Protein AF-A0A382AWW9-F1 (afdb_monomer)

Secondary structure (DSSP, 8-state):
---EEE-SSPSS-------EE-THHHHH-GGGHHHHGGG--EE--EEEEE-TTSS-EEEEEPPTT-SEE--HHHHHHHHHHHHHHTT-EEE-S--------SS----

Radius of gyration: 18.91 Å; Cα contacts (8 Å, |Δi|>4): 140; chains: 1; bounding box: 47×34×49 Å

Sequence (107 aa):
MKVLVIDKSKFPRDKACGGLLTARLFDELPELEPYIKPIIECASNDVNLYSPSMKYRIDFEFPE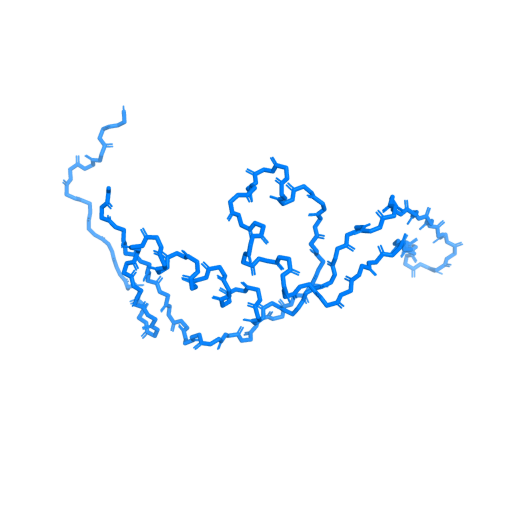GTPWNITREVFDNAVLEAAGDVGAEIMTETRVSDFEFNGGVTV

Foldseek 3Di:
DAAAAEEQADALDDDDDPQWAFPCCCVPPVVCCVLPVVQFPAADFWDWDADPVSPDIDIGGDDPPDTTGGRSSSVVRSVVVSCVVVPYHYHYSDDDDDDDDDPDDDD

Mean predicted aligned error: 5.14 Å

InterPro domains:
  IPR036188 FAD/NAD(P)-binding domain superfamily [G3DSA:3.50.50.60] (1-107)
  IPR036188 FAD/NAD(P)-binding domain superfamily [SSF51905] (2-103)

Structure (mmCIF, N/CA/C/O backbone):
data_AF-A0A382AWW9-F1
#
_entry.id   AF-A0A382AWW9-F1
#
loop_
_atom_site.group_PDB
_atom_site.id
_atom_site.type_symbol
_atom_site.label_atom_id
_atom_site.label_alt_id
_atom_site.label_comp_id
_atom_site.label_asym_id
_atom_site.label_entity_id
_atom_site.label_seq_id
_atom_site.pdbx_PDB_ins_code
_atom_site.Cartn_x
_atom_site.Cartn_y
_atom_site.Cartn_z
_atom_site.occupancy
_atom_site.B_iso_or_equiv
_atom_site.auth_seq_id
_atom_site.auth_comp_id
_atom_site.auth_asym_id
_atom_site.auth_atom_id
_atom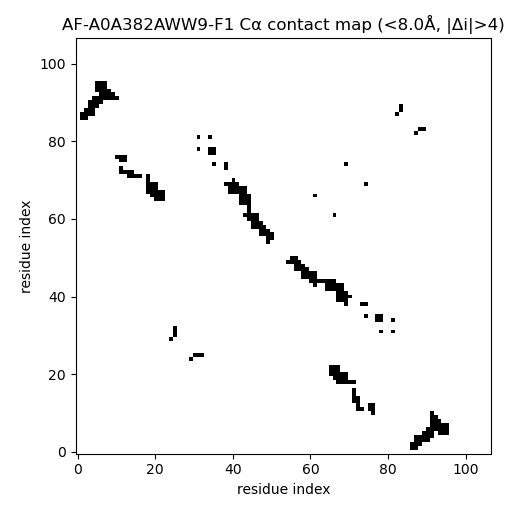_site.pdbx_PDB_model_num
ATOM 1 N N . MET A 1 1 ? -19.145 -10.548 10.253 1.00 81.56 1 MET A N 1
ATOM 2 C CA . MET A 1 1 ? -17.983 -10.587 11.172 1.00 81.56 1 MET A CA 1
ATOM 3 C C . MET A 1 1 ? -17.783 -9.182 11.716 1.00 81.56 1 MET A C 1
ATOM 5 O O . MET A 1 1 ? -18.038 -8.254 10.964 1.00 81.56 1 MET A O 1
ATOM 9 N N . LYS A 1 2 ? -17.409 -9.004 12.988 1.00 94.62 2 LYS A N 1
ATOM 10 C CA . LYS A 1 2 ? -17.006 -7.685 13.507 1.00 94.62 2 LYS A CA 1
ATOM 11 C C . LYS A 1 2 ? -15.490 -7.578 13.376 1.00 94.62 2 LYS A C 1
ATOM 13 O O . LYS A 1 2 ? -14.802 -8.493 13.821 1.00 94.62 2 LYS A O 1
ATOM 18 N N . VAL A 1 3 ? -15.004 -6.521 12.735 1.00 97.75 3 VAL A N 1
ATOM 19 C CA . VAL A 1 3 ? -13.582 -6.324 12.424 1.00 97.75 3 VAL A CA 1
ATOM 20 C C . VAL A 1 3 ? -13.136 -4.994 13.012 1.00 97.75 3 VAL A C 1
ATOM 22 O O . VAL A 1 3 ? -13.844 -4.001 12.875 1.00 97.75 3 VAL A O 1
ATOM 25 N N . LEU A 1 4 ? -11.969 -4.996 13.653 1.00 97.69 4 LEU A N 1
ATOM 26 C CA . LEU A 1 4 ? -11.302 -3.812 14.182 1.00 97.69 4 LEU A CA 1
ATOM 27 C C . LEU A 1 4 ? -9.890 -3.743 13.590 1.00 97.69 4 LEU A C 1
ATOM 29 O O . LEU A 1 4 ? -9.122 -4.699 13.713 1.00 97.69 4 LEU A O 1
ATOM 33 N N . VAL A 1 5 ? -9.555 -2.618 12.965 1.00 97.75 5 VAL A N 1
ATOM 34 C CA . VAL A 1 5 ? -8.213 -2.291 12.475 1.00 97.75 5 VAL A CA 1
ATOM 35 C C . VAL A 1 5 ? -7.530 -1.401 13.508 1.00 97.75 5 VAL A C 1
ATOM 37 O O . VAL A 1 5 ? -8.058 -0.351 13.865 1.00 97.75 5 VAL A O 1
ATOM 40 N N . ILE A 1 6 ? -6.349 -1.809 13.977 1.00 97.75 6 ILE A N 1
ATOM 41 C CA . ILE A 1 6 ? -5.540 -1.041 14.931 1.00 97.75 6 ILE A CA 1
ATOM 42 C C . ILE A 1 6 ? -4.192 -0.718 14.285 1.00 97.75 6 ILE A C 1
ATOM 44 O O . ILE A 1 6 ? -3.459 -1.633 13.904 1.00 97.75 6 ILE A O 1
ATOM 48 N N . ASP A 1 7 ? -3.838 0.564 14.201 1.00 97.00 7 ASP A N 1
ATOM 49 C CA . ASP A 1 7 ? -2.517 1.007 13.741 1.00 97.00 7 ASP A CA 1
ATOM 50 C C . ASP A 1 7 ? -1.952 2.088 14.676 1.00 97.00 7 ASP A C 1
ATOM 52 O O . ASP A 1 7 ? -2.653 2.983 15.149 1.00 97.00 7 ASP A O 1
ATOM 56 N N . LYS A 1 8 ? -0.644 2.014 14.937 1.00 97.31 8 LYS A N 1
ATOM 57 C CA . LYS A 1 8 ? 0.086 2.969 15.784 1.00 97.31 8 LYS A CA 1
ATOM 58 C C . LYS A 1 8 ? 0.258 4.339 15.128 1.00 97.31 8 LYS A C 1
ATOM 60 O O . LYS A 1 8 ? 0.570 5.303 15.821 1.00 97.31 8 LYS A O 1
ATOM 65 N N . SER A 1 9 ? 0.184 4.403 13.805 1.00 97.06 9 SER A N 1
ATOM 66 C CA . SER A 1 9 ? 0.380 5.622 13.032 1.00 97.06 9 SER A CA 1
ATOM 67 C C . SER A 1 9 ? -0.947 6.347 12.831 1.00 97.06 9 SER A C 1
ATOM 69 O O . SER A 1 9 ? -2.011 5.731 12.797 1.00 97.06 9 SER A O 1
ATOM 71 N N . LYS A 1 10 ? -0.874 7.668 12.674 1.00 95.69 10 LYS A N 1
ATOM 72 C CA . LYS A 1 10 ? -1.980 8.490 12.180 1.00 95.69 10 LYS A CA 1
ATOM 73 C C . LYS A 1 10 ? -2.061 8.377 10.661 1.00 95.69 10 LYS A C 1
ATOM 75 O O . LYS A 1 10 ? -1.009 8.382 10.033 1.00 95.69 10 LYS A O 1
ATOM 80 N N . PHE A 1 11 ? -3.263 8.304 10.093 1.00 96.81 11 PHE A N 1
ATOM 81 C CA . PHE A 1 11 ? -3.475 8.332 8.643 1.00 96.81 11 PHE A CA 1
ATOM 82 C C . PHE A 1 11 ? -3.961 9.719 8.174 1.00 96.81 11 PHE A C 1
ATOM 84 O O . PHE A 1 11 ? -4.637 10.406 8.949 1.00 96.81 11 PHE A O 1
ATOM 91 N N . PRO A 1 12 ? -3.614 10.147 6.946 1.00 96.69 12 PRO A N 1
ATOM 92 C CA . PRO A 1 12 ? -2.680 9.489 6.026 1.00 96.69 12 PRO A CA 1
ATOM 93 C C . PRO A 1 12 ? -1.244 9.476 6.591 1.00 96.69 12 PRO A C 1
ATOM 95 O O . PRO A 1 12 ? -0.894 10.310 7.429 1.00 96.69 12 PRO A O 1
ATOM 98 N N . ARG A 1 13 ? -0.435 8.474 6.213 1.00 93.44 13 ARG A N 1
ATOM 99 C CA . ARG A 1 13 ? 0.939 8.314 6.727 1.00 93.44 13 ARG A CA 1
ATOM 100 C C . ARG A 1 13 ? 1.973 8.223 5.623 1.00 93.44 13 ARG A C 1
ATOM 102 O O . ARG A 1 13 ? 1.843 7.411 4.709 1.00 93.44 13 ARG A O 1
ATOM 109 N N . ASP A 1 14 ? 3.066 8.949 5.808 1.00 91.62 14 ASP A N 1
ATOM 110 C CA . ASP A 1 14 ? 4.240 8.820 4.958 1.00 91.62 14 ASP A CA 1
ATOM 111 C C . ASP A 1 14 ? 5.091 7.602 5.371 1.00 91.62 14 ASP A C 1
ATOM 113 O O . ASP A 1 14 ? 5.447 7.402 6.540 1.00 91.62 14 ASP A O 1
ATOM 117 N N . LYS A 1 15 ? 5.394 6.750 4.390 1.00 89.75 15 LYS A N 1
ATOM 118 C CA . LYS A 1 15 ? 6.298 5.604 4.506 1.00 89.75 15 LYS A CA 1
ATOM 119 C C . LYS A 1 15 ? 7.005 5.414 3.168 1.00 89.75 15 LYS A C 1
ATOM 121 O O . LYS A 1 15 ? 6.371 5.050 2.178 1.00 89.75 15 LYS A O 1
ATOM 126 N N . ALA A 1 16 ? 8.331 5.544 3.184 1.00 93.06 16 ALA A N 1
ATOM 127 C CA . ALA A 1 16 ? 9.168 5.357 2.003 1.00 93.06 16 ALA A CA 1
ATOM 128 C C . ALA A 1 16 ? 8.874 4.029 1.276 1.00 93.06 16 ALA A C 1
ATOM 130 O O . ALA A 1 16 ? 8.837 2.952 1.885 1.00 93.06 16 ALA A O 1
ATOM 131 N N . CYS A 1 17 ? 8.671 4.119 -0.038 1.00 94.88 17 CYS A N 1
ATOM 132 C CA . CYS A 1 17 ? 8.373 2.999 -0.922 1.00 94.88 17 CYS A CA 1
ATOM 133 C C . CYS A 1 17 ? 8.662 3.382 -2.376 1.00 94.88 17 CYS A C 1
ATOM 135 O O . CYS A 1 17 ? 8.621 4.557 -2.719 1.00 94.88 17 CYS A O 1
ATOM 137 N N . GLY A 1 18 ? 8.912 2.387 -3.230 1.00 93.31 18 GLY A N 1
ATOM 138 C CA . GLY A 1 18 ? 9.125 2.601 -4.664 1.00 93.31 18 GLY A CA 1
ATOM 139 C C . GLY A 1 18 ? 7.857 2.920 -5.464 1.00 93.31 18 GLY A C 1
ATOM 140 O O . GLY A 1 18 ? 7.976 3.237 -6.637 1.00 93.31 18 GLY A O 1
ATOM 141 N N . GLY A 1 19 ? 6.666 2.813 -4.864 1.00 93.88 19 GLY A N 1
ATOM 142 C CA . GLY A 1 19 ? 5.411 3.271 -5.473 1.00 93.88 19 GLY A CA 1
ATOM 143 C C . GLY A 1 19 ? 4.864 2.427 -6.629 1.00 93.88 19 GLY A C 1
ATOM 144 O O . GLY A 1 19 ? 3.858 2.807 -7.207 1.00 93.88 19 GLY A O 1
ATOM 145 N N . LEU A 1 20 ? 5.479 1.290 -6.968 1.00 93.75 20 LEU A N 1
ATOM 146 C CA . LEU A 1 20 ? 5.075 0.482 -8.121 1.00 93.75 20 LEU A CA 1
ATOM 147 C C . LEU A 1 20 ? 3.998 -0.555 -7.758 1.00 93.75 20 LEU A C 1
ATOM 149 O O . LEU A 1 20 ? 4.209 -1.393 -6.878 1.00 93.75 20 LEU A O 1
ATOM 153 N N . LEU A 1 21 ? 2.879 -0.539 -8.477 1.00 93.75 21 LEU A N 1
ATOM 154 C CA . LEU A 1 21 ? 1.739 -1.438 -8.317 1.00 93.75 21 LEU A CA 1
ATOM 155 C C . LEU A 1 21 ? 1.514 -2.256 -9.596 1.00 93.75 21 LEU A C 1
ATOM 157 O O . LEU A 1 21 ? 1.371 -1.709 -10.684 1.00 93.75 21 LEU A O 1
ATOM 161 N N . THR A 1 22 ? 1.476 -3.581 -9.489 1.00 91.19 22 THR A N 1
ATOM 162 C CA . THR A 1 22 ? 1.314 -4.463 -10.657 1.00 91.19 22 THR A CA 1
ATOM 163 C C . THR A 1 22 ? -0.150 -4.647 -11.056 1.00 91.19 22 THR A C 1
ATOM 165 O O . THR A 1 22 ? -1.015 -4.649 -10.183 1.00 91.19 22 THR A O 1
ATOM 168 N N . ALA A 1 23 ? -0.399 -4.962 -12.334 1.00 85.19 23 ALA A N 1
ATOM 169 C CA . ALA A 1 23 ? -1.722 -5.320 -12.869 1.00 85.19 23 ALA A CA 1
ATOM 170 C C . ALA A 1 23 ? -2.478 -6.363 -12.028 1.00 85.19 23 ALA A C 1
ATOM 172 O O . ALA A 1 23 ? -3.689 -6.268 -11.853 1.00 85.19 23 ALA A O 1
ATOM 173 N N . ARG A 1 24 ? -1.730 -7.314 -11.451 1.00 91.44 24 ARG A N 1
ATOM 174 C CA . ARG A 1 24 ? -2.262 -8.439 -10.670 1.00 91.44 24 ARG A CA 1
ATOM 175 C C . ARG A 1 24 ? -3.122 -8.030 -9.480 1.00 91.44 24 ARG A C 1
ATOM 177 O O . ARG A 1 24 ? -3.907 -8.852 -9.031 1.00 91.44 24 ARG A O 1
ATOM 184 N N . LEU A 1 25 ? -2.994 -6.794 -8.975 1.00 92.88 25 LEU A N 1
ATOM 185 C CA . LEU A 1 25 ? -3.820 -6.330 -7.859 1.00 92.88 25 LEU A CA 1
ATOM 186 C C . LEU A 1 25 ? -5.304 -6.568 -8.147 1.00 92.88 25 LEU A C 1
ATOM 188 O O . LEU A 1 25 ? -6.009 -7.058 -7.278 1.00 92.88 25 LEU A O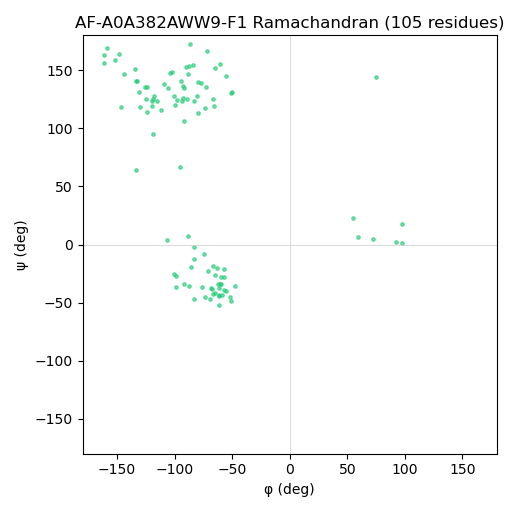 1
ATOM 192 N N . PHE A 1 26 ? -5.768 -6.236 -9.349 1.00 92.75 26 PHE A N 1
ATOM 193 C CA . PHE A 1 26 ? -7.189 -6.326 -9.680 1.00 92.75 26 PHE A CA 1
ATOM 194 C C . PHE A 1 26 ? -7.613 -7.715 -10.154 1.00 92.75 26 PHE A C 1
ATOM 196 O O . PHE A 1 26 ? -8.789 -8.051 -10.049 1.00 92.75 26 PHE A O 1
ATOM 203 N N . ASP A 1 27 ? -6.663 -8.544 -10.593 1.00 93.12 27 ASP A N 1
ATOM 204 C CA . ASP A 1 27 ? -6.917 -9.968 -10.830 1.00 93.12 27 ASP A CA 1
ATOM 205 C C . ASP A 1 27 ? -7.164 -10.709 -9.503 1.00 93.12 27 ASP A C 1
ATOM 207 O O . ASP A 1 27 ? -7.997 -11.612 -9.438 1.00 93.12 27 ASP A O 1
ATOM 211 N N . GLU A 1 28 ? -6.439 -10.332 -8.442 1.00 95.38 28 GLU A N 1
ATOM 212 C CA . GLU A 1 28 ? -6.506 -10.983 -7.126 1.00 95.38 28 GLU A CA 1
ATOM 213 C C . GLU A 1 28 ? -7.527 -10.336 -6.175 1.00 95.38 28 GLU A C 1
ATOM 215 O O . GLU A 1 28 ? -8.143 -11.044 -5.381 1.00 95.38 28 GLU A O 1
ATOM 220 N N . LEU A 1 29 ? -7.706 -9.014 -6.249 1.00 95.38 29 LEU A N 1
ATOM 221 C CA . LEU A 1 29 ? -8.550 -8.201 -5.362 1.00 95.38 29 LEU A CA 1
ATOM 222 C C . LEU A 1 29 ? -9.418 -7.222 -6.181 1.00 95.38 29 LEU A C 1
ATOM 224 O O . LEU A 1 29 ? -9.247 -5.998 -6.084 1.00 95.38 29 LEU A O 1
ATOM 228 N N . PRO A 1 30 ? -10.337 -7.728 -7.026 1.00 95.38 30 PRO A N 1
ATOM 229 C CA . PRO A 1 30 ? -11.166 -6.896 -7.904 1.00 95.38 30 PRO A CA 1
ATOM 230 C C . PRO A 1 30 ? -12.042 -5.889 -7.142 1.00 95.38 30 PRO A C 1
ATOM 232 O O . PRO A 1 30 ? -12.347 -4.813 -7.653 1.00 95.38 30 PRO A O 1
ATOM 235 N N . GLU A 1 31 ? -12.419 -6.187 -5.901 1.00 94.38 31 GLU A N 1
ATOM 236 C CA . GLU A 1 31 ? -13.193 -5.299 -5.030 1.00 94.38 31 GLU A CA 1
ATOM 237 C C . GLU A 1 31 ? -12.471 -3.988 -4.685 1.00 94.38 31 GLU A C 1
ATOM 239 O O . GLU A 1 31 ? -13.122 -3.009 -4.323 1.00 94.38 31 GLU A O 1
ATOM 244 N N . LEU A 1 32 ? -11.142 -3.941 -4.826 1.00 94.50 32 LEU A N 1
ATOM 245 C CA . LEU A 1 32 ? -10.354 -2.733 -4.591 1.00 94.50 32 LEU A CA 1
ATOM 246 C C . LEU A 1 32 ? -10.336 -1.792 -5.798 1.00 94.50 32 LEU A C 1
ATOM 248 O O . LEU A 1 32 ? -9.925 -0.640 -5.657 1.00 94.50 32 LEU A O 1
ATOM 252 N N . GLU A 1 33 ? -10.789 -2.227 -6.977 1.00 94.88 33 GLU A N 1
ATOM 253 C CA . GLU A 1 33 ? -10.779 -1.392 -8.182 1.00 94.88 33 GLU A CA 1
ATOM 254 C C . GLU A 1 33 ? -11.409 -0.003 -7.989 1.00 94.88 33 GLU A C 1
ATOM 256 O O . GLU A 1 33 ? -10.755 0.977 -8.365 1.00 94.88 33 GLU A O 1
ATOM 261 N N . PRO A 1 34 ? -12.617 0.138 -7.399 1.00 96.06 34 PRO A N 1
ATOM 262 C CA . PRO A 1 34 ? -13.263 1.442 -7.253 1.00 96.06 34 PRO A CA 1
ATOM 263 C C . PRO A 1 34 ? -12.492 2.396 -6.338 1.00 96.06 34 PRO A C 1
ATOM 265 O O . PRO A 1 34 ? -12.593 3.607 -6.502 1.00 96.06 34 PRO A O 1
ATOM 268 N N . TYR A 1 35 ? -11.715 1.854 -5.399 1.00 96.12 35 TYR A N 1
ATOM 269 C CA . TYR A 1 35 ? -10.938 2.620 -4.426 1.00 96.12 35 TYR A CA 1
ATOM 270 C C . TYR A 1 35 ? -9.554 2.997 -4.956 1.00 96.12 35 TYR A C 1
ATOM 272 O O . TYR A 1 35 ? -9.050 4.080 -4.670 1.00 96.12 35 TYR A O 1
ATOM 280 N N . ILE A 1 36 ? -8.935 2.111 -5.741 1.00 95.88 36 ILE A N 1
ATOM 281 C CA . ILE A 1 36 ? -7.530 2.245 -6.135 1.00 95.88 36 ILE A CA 1
ATOM 282 C C . ILE A 1 36 ? -7.367 2.852 -7.529 1.00 95.88 36 ILE A C 1
ATOM 284 O O . ILE A 1 36 ? -6.466 3.664 -7.725 1.00 95.88 36 ILE A O 1
ATOM 288 N N . LYS A 1 37 ? -8.239 2.542 -8.502 1.00 94.62 37 LYS A N 1
ATOM 289 C CA . LYS A 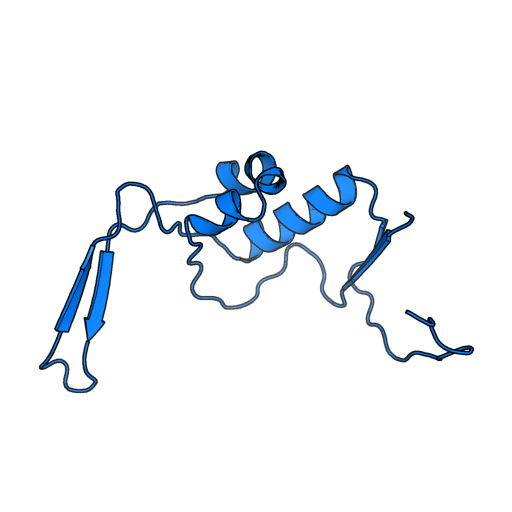1 37 ? -8.139 3.142 -9.849 1.00 94.62 37 LYS A CA 1
ATOM 290 C C . LYS A 1 37 ? -8.145 4.681 -9.836 1.00 94.62 37 LYS A C 1
ATOM 292 O O . LYS A 1 37 ? -7.346 5.253 -10.575 1.00 94.62 37 LYS A O 1
ATOM 297 N N . PRO A 1 38 ? -8.961 5.369 -9.008 1.00 96.19 38 PRO A N 1
ATOM 298 C CA . PRO A 1 38 ? -8.979 6.834 -8.970 1.00 96.19 38 PRO A CA 1
ATOM 299 C C . PRO A 1 38 ? -7.697 7.488 -8.440 1.00 96.19 38 PRO A C 1
ATOM 301 O O . PRO A 1 38 ? -7.497 8.676 -8.674 1.00 96.19 38 PRO A O 1
ATOM 304 N N . ILE A 1 39 ? -6.855 6.742 -7.718 1.00 96.06 39 ILE A N 1
ATOM 305 C CA . ILE A 1 39 ? -5.638 7.266 -7.077 1.00 96.06 39 ILE A CA 1
ATOM 306 C C . ILE A 1 39 ? -4.346 6.834 -7.785 1.00 96.06 39 ILE A C 1
ATOM 308 O O . ILE A 1 39 ? -3.252 7.119 -7.301 1.00 96.06 39 ILE A O 1
ATOM 312 N N . ILE A 1 40 ? -4.458 6.126 -8.913 1.00 95.31 40 ILE A N 1
ATOM 313 C CA . ILE A 1 40 ? -3.320 5.827 -9.784 1.00 95.31 40 ILE A CA 1
ATOM 314 C C . ILE A 1 40 ? -2.814 7.135 -10.391 1.00 95.31 40 ILE A C 1
ATOM 316 O O . ILE A 1 40 ? -3.567 7.861 -11.036 1.00 95.31 40 ILE A O 1
ATOM 320 N N . GLU A 1 41 ? -1.525 7.420 -10.219 1.00 95.12 41 GLU A N 1
ATOM 321 C CA . GLU A 1 41 ? -0.928 8.667 -10.702 1.00 95.12 41 GLU A CA 1
ATOM 322 C C . GLU A 1 41 ? -0.547 8.561 -12.179 1.00 95.12 41 GLU A C 1
ATOM 324 O O . GLU A 1 41 ? -0.855 9.444 -12.980 1.00 95.12 41 GLU A O 1
ATOM 329 N N . CYS A 1 42 ? 0.118 7.467 -12.555 1.00 92.06 42 CYS A N 1
ATOM 330 C CA . CYS A 1 42 ? 0.476 7.176 -13.939 1.00 92.06 42 CYS A CA 1
ATOM 331 C C . CYS A 1 42 ? 0.808 5.694 -14.145 1.00 92.06 42 CYS A C 1
ATOM 333 O O . CYS A 1 42 ? 1.088 4.968 -13.193 1.00 92.06 42 CYS A O 1
ATOM 335 N N . ALA A 1 43 ? 0.807 5.239 -15.397 1.00 92.12 43 ALA A N 1
ATOM 336 C CA . ALA A 1 43 ? 1.380 3.949 -15.773 1.00 92.12 43 ALA A CA 1
ATOM 337 C C . ALA A 1 43 ? 2.877 4.094 -16.102 1.00 92.12 43 ALA A C 1
ATOM 339 O O . ALA A 1 43 ? 3.310 5.110 -16.648 1.00 92.12 43 ALA A O 1
ATOM 340 N N . SER A 1 44 ? 3.649 3.060 -15.789 1.00 90.06 44 SER A N 1
ATOM 341 C CA . SER A 1 44 ? 5.022 2.851 -16.244 1.00 90.06 44 SER A CA 1
ATOM 342 C C . SER A 1 44 ? 5.011 1.967 -17.486 1.00 90.06 44 SER A C 1
ATOM 344 O O . SER A 1 44 ? 4.265 0.994 -17.544 1.00 90.06 44 SER A O 1
ATOM 346 N N . ASN A 1 45 ? 5.871 2.277 -18.455 1.00 88.81 45 ASN A N 1
ATOM 347 C CA . ASN A 1 45 ? 5.941 1.540 -19.721 1.00 88.81 45 ASN A CA 1
ATOM 348 C C . ASN A 1 45 ? 7.066 0.501 -19.744 1.00 88.81 45 ASN A C 1
ATOM 350 O O . ASN A 1 45 ? 6.967 -0.507 -20.436 1.00 88.81 45 ASN A O 1
ATOM 354 N N . ASP A 1 46 ? 8.131 0.726 -18.976 1.00 91.12 46 ASP A N 1
ATOM 355 C CA . ASP A 1 46 ? 9.318 -0.119 -18.992 1.00 91.12 46 ASP A CA 1
ATOM 356 C C . ASP A 1 46 ? 10.016 -0.179 -17.628 1.00 91.12 46 ASP A C 1
ATOM 358 O O . ASP A 1 46 ? 9.757 0.612 -16.715 1.00 91.12 46 ASP A O 1
ATOM 362 N N . VAL A 1 47 ? 10.896 -1.169 -17.487 1.00 91.69 47 VAL A N 1
ATOM 363 C CA . VAL A 1 47 ? 11.909 -1.229 -16.438 1.00 91.69 47 VAL A CA 1
ATOM 364 C C . VAL A 1 47 ? 13.258 -1.549 -17.067 1.00 91.69 47 VAL A C 1
ATOM 366 O O . VAL A 1 47 ? 13.411 -2.495 -17.840 1.00 91.69 47 VAL A O 1
ATOM 369 N N . ASN A 1 48 ? 14.262 -0.762 -16.688 1.00 94.69 48 ASN A N 1
ATOM 370 C CA . ASN A 1 48 ? 15.630 -0.918 -17.160 1.00 94.69 48 ASN A CA 1
ATOM 371 C C . ASN A 1 48 ? 16.508 -1.376 -15.994 1.00 94.69 48 ASN A C 1
ATOM 373 O O . ASN A 1 48 ? 16.692 -0.648 -15.014 1.00 94.69 48 ASN A O 1
ATOM 377 N N . LEU A 1 49 ? 17.056 -2.584 -16.089 1.00 96.56 49 LEU A N 1
ATOM 378 C CA . LEU A 1 49 ? 17.937 -3.156 -15.075 1.00 96.56 49 LEU A CA 1
ATOM 379 C C . LEU A 1 49 ? 19.386 -3.001 -15.515 1.00 96.56 49 LEU A C 1
ATOM 381 O O . LEU A 1 49 ? 19.796 -3.540 -16.541 1.00 96.56 49 LEU A O 1
ATOM 385 N N . TYR A 1 50 ? 20.178 -2.303 -14.711 1.00 97.62 50 TYR A N 1
ATOM 386 C CA . TYR A 1 50 ? 21.593 -2.086 -14.978 1.00 97.62 50 TYR A CA 1
ATOM 387 C C . TYR A 1 50 ? 22.448 -2.952 -14.056 1.00 97.62 50 TYR A C 1
ATOM 389 O O . TYR A 1 50 ? 22.231 -3.013 -12.846 1.00 97.62 50 TYR A O 1
ATOM 397 N N . SER A 1 51 ? 23.461 -3.606 -14.623 1.00 97.56 51 SER A N 1
ATOM 398 C CA . SER A 1 51 ? 24.532 -4.211 -13.822 1.00 97.56 51 SER A CA 1
ATOM 399 C C . SER A 1 51 ? 25.263 -3.141 -12.994 1.00 97.56 51 SER A C 1
ATOM 401 O O . SER A 1 51 ? 25.330 -1.994 -13.435 1.00 97.56 51 SER A O 1
ATOM 403 N N . PRO A 1 52 ? 25.900 -3.486 -11.857 1.00 97.75 52 PRO A N 1
ATOM 404 C CA . PRO A 1 52 ? 26.606 -2.501 -11.028 1.00 97.75 52 PRO A CA 1
ATOM 405 C C . PRO A 1 52 ? 27.708 -1.719 -11.759 1.00 97.75 52 PRO A C 1
ATOM 407 O O . PRO A 1 52 ? 28.002 -0.583 -11.407 1.00 97.75 52 PRO A O 1
ATOM 410 N N . SER A 1 53 ? 28.321 -2.314 -12.789 1.00 97.44 53 SER A N 1
ATOM 411 C CA . SER A 1 53 ? 29.326 -1.650 -13.630 1.00 97.44 53 SER A CA 1
ATOM 412 C C . SER A 1 53 ? 28.726 -0.789 -14.743 1.00 97.44 53 SER A C 1
ATOM 414 O O . SER A 1 53 ? 29.474 -0.219 -15.533 1.00 97.44 53 SER A O 1
ATOM 416 N N . MET A 1 54 ? 27.395 -0.755 -14.861 1.00 96.31 54 MET A N 1
ATOM 417 C CA . MET A 1 54 ? 26.625 -0.131 -15.943 1.00 96.31 54 MET A CA 1
ATOM 418 C C . MET A 1 54 ? 26.922 -0.687 -17.347 1.00 96.31 54 MET A C 1
ATOM 420 O O . MET A 1 54 ? 26.404 -0.175 -18.333 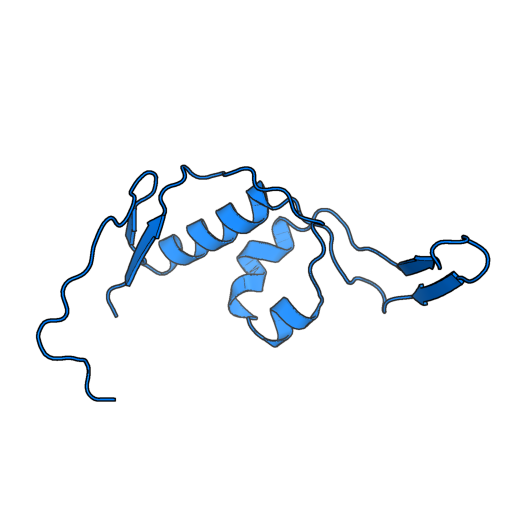1.00 96.31 54 MET A O 1
ATOM 424 N N . LYS A 1 55 ? 27.732 -1.749 -17.461 1.00 97.69 55 LYS A N 1
ATOM 425 C CA . LYS A 1 55 ? 28.141 -2.327 -18.751 1.00 97.69 55 LYS A CA 1
ATOM 426 C C . LYS A 1 55 ? 27.034 -3.151 -19.403 1.00 97.69 55 LYS A C 1
ATOM 428 O O . LYS A 1 55 ? 26.920 -3.178 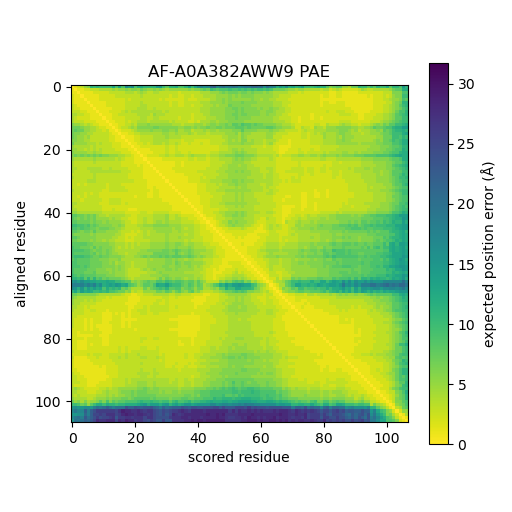-20.624 1.00 97.69 55 LYS A O 1
ATOM 433 N N . TYR A 1 56 ? 26.268 -3.863 -18.587 1.00 97.06 56 TYR A N 1
ATOM 434 C CA . TYR A 1 56 ? 25.156 -4.692 -19.031 1.00 97.06 56 TYR A CA 1
ATOM 435 C C . TYR A 1 56 ? 23.844 -4.047 -18.609 1.00 97.06 56 TYR A C 1
ATOM 437 O O . TYR A 1 56 ? 23.732 -3.559 -17.478 1.00 97.06 56 TYR A O 1
ATOM 445 N N . ARG A 1 57 ? 22.873 -4.078 -19.519 1.00 97.31 57 ARG A N 1
ATOM 446 C CA . ARG A 1 57 ? 21.516 -3.585 -19.322 1.00 97.31 57 ARG A CA 1
ATOM 447 C C . ARG A 1 57 ? 20.528 -4.633 -19.820 1.00 97.31 57 ARG A C 1
ATOM 449 O O . ARG A 1 57 ? 20.785 -5.273 -20.839 1.00 97.31 57 ARG A O 1
ATOM 456 N N . ILE A 1 58 ? 19.437 -4.807 -19.087 1.00 96.75 58 ILE A N 1
ATOM 457 C CA . ILE A 1 58 ? 18.260 -5.551 -19.528 1.00 96.75 58 ILE A CA 1
ATOM 458 C C . ILE A 1 58 ? 17.120 -4.546 -19.616 1.00 96.75 58 ILE A C 1
ATOM 460 O O . ILE A 1 58 ? 16.811 -3.889 -18.621 1.00 96.75 58 ILE A O 1
ATOM 464 N N . ASP A 1 59 ? 16.521 -4.460 -20.798 1.00 95.19 59 ASP A N 1
ATOM 465 C CA . ASP A 1 59 ? 15.342 -3.644 -21.063 1.00 95.19 59 ASP A CA 1
ATOM 466 C C . ASP A 1 59 ? 14.126 -4.569 -21.048 1.00 95.19 59 ASP A C 1
ATOM 468 O O . ASP A 1 59 ? 14.129 -5.620 -21.699 1.00 95.19 59 ASP A O 1
ATOM 472 N N . PHE A 1 60 ? 13.110 -4.212 -20.271 1.00 92.00 60 PHE A N 1
ATOM 473 C CA . PHE A 1 60 ? 11.850 -4.936 -20.229 1.00 92.00 60 PHE A CA 1
ATOM 474 C C . PHE A 1 60 ? 10.702 -3.951 -20.402 1.00 92.00 60 PHE A C 1
ATOM 476 O O . PHE A 1 60 ? 10.516 -3.060 -19.577 1.00 92.00 60 PHE A O 1
ATOM 483 N N . GLU A 1 61 ? 9.929 -4.138 -21.464 1.00 91.56 61 GLU A N 1
ATOM 484 C CA . GLU A 1 61 ? 8.714 -3.374 -21.724 1.00 91.56 61 GLU A CA 1
ATOM 485 C C . GLU A 1 61 ? 7.515 -4.111 -21.128 1.00 91.56 61 GLU A C 1
ATOM 487 O O . GLU A 1 61 ? 7.371 -5.330 -21.276 1.00 91.56 61 GLU A O 1
ATOM 492 N N . PHE A 1 62 ? 6.652 -3.371 -20.443 1.00 86.06 62 PHE A N 1
ATOM 493 C CA . PHE A 1 62 ? 5.407 -3.913 -19.928 1.00 86.06 62 PHE A CA 1
ATOM 494 C C . PHE A 1 62 ? 4.293 -3.819 -20.984 1.00 86.06 62 PHE A C 1
ATOM 496 O O . PHE A 1 62 ? 4.322 -2.932 -21.840 1.00 86.06 62 PHE A O 1
ATOM 503 N N . PRO A 1 63 ? 3.279 -4.705 -20.934 1.00 78.38 63 PRO A N 1
ATOM 504 C CA . PRO A 1 63 ? 2.050 -4.511 -21.694 1.00 78.38 63 PRO A CA 1
ATOM 505 C C . PRO A 1 63 ? 1.413 -3.156 -21.364 1.00 78.38 63 PRO A C 1
ATOM 507 O O . PRO A 1 63 ? 1.463 -2.712 -20.216 1.00 78.38 63 PRO A O 1
ATOM 510 N N . GLU A 1 64 ? 0.798 -2.518 -22.361 1.00 77.81 64 GLU A N 1
ATOM 511 C CA . GLU A 1 64 ? 0.243 -1.169 -22.227 1.00 77.81 64 GLU A CA 1
ATOM 512 C C . GLU A 1 64 ? -0.651 -1.029 -20.983 1.00 77.81 64 GLU A C 1
ATOM 514 O O . GLU A 1 64 ? -1.547 -1.838 -20.732 1.00 77.81 64 GLU A O 1
ATOM 519 N N . GLY A 1 65 ? -0.400 0.028 -20.206 1.00 80.44 65 GLY A N 1
ATOM 520 C CA . GLY A 1 65 ? -1.260 0.438 -19.104 1.00 80.44 65 GLY A CA 1
ATOM 521 C C . GLY A 1 65 ? -0.914 -0.121 -17.725 1.00 80.44 65 GLY A C 1
ATOM 522 O O . GLY A 1 65 ? -1.639 0.228 -16.802 1.00 80.44 65 GLY A O 1
ATOM 523 N N . THR A 1 66 ? 0.152 -0.915 -17.539 1.00 86.88 66 THR A N 1
ATOM 524 C CA . THR A 1 66 ? 0.658 -1.367 -16.217 1.00 86.88 66 THR A CA 1
ATOM 525 C C . THR A 1 66 ? 2.164 -1.633 -16.263 1.00 86.88 66 THR A C 1
ATOM 527 O O . THR A 1 66 ? 2.655 -1.926 -17.346 1.00 86.88 66 THR A O 1
ATOM 530 N N . PRO A 1 67 ? 2.903 -1.630 -15.134 1.00 92.56 67 PRO A N 1
ATOM 531 C CA . PRO A 1 67 ? 2.482 -1.346 -13.762 1.00 92.56 67 PRO A CA 1
ATOM 532 C C . PRO A 1 67 ? 2.182 0.139 -13.542 1.00 92.56 67 PRO A C 1
ATOM 534 O O . PRO A 1 67 ? 2.522 0.980 -14.364 1.00 92.56 67 PRO A O 1
ATOM 537 N N . TRP A 1 68 ? 1.536 0.466 -12.431 1.00 94.25 68 TRP A N 1
ATOM 538 C CA . TRP A 1 68 ? 1.154 1.826 -12.063 1.00 94.25 68 TRP A CA 1
ATOM 539 C C . TRP A 1 68 ? 2.065 2.402 -10.989 1.00 94.25 68 TRP A C 1
ATOM 541 O O . TRP A 1 68 ? 2.523 1.673 -10.112 1.00 94.25 68 TRP A O 1
ATOM 551 N N . ASN A 1 69 ? 2.282 3.710 -11.027 1.00 94.88 69 ASN A N 1
ATOM 552 C CA . ASN A 1 69 ? 2.873 4.459 -9.930 1.00 94.88 69 ASN A CA 1
ATOM 553 C C . ASN A 1 69 ? 1.768 5.014 -9.031 1.00 94.88 69 ASN A C 1
ATOM 555 O O . ASN A 1 69 ? 0.752 5.531 -9.508 1.00 94.88 69 ASN A O 1
ATOM 559 N N . ILE A 1 70 ? 1.994 4.890 -7.728 1.00 95.50 70 ILE A N 1
ATOM 560 C CA . ILE A 1 70 ? 1.163 5.447 -6.669 1.00 95.50 70 ILE A CA 1
ATOM 561 C C . ILE A 1 70 ? 2.037 6.116 -5.613 1.00 95.50 70 ILE A C 1
ATOM 563 O O . ILE A 1 70 ? 3.148 5.665 -5.314 1.00 95.50 70 ILE A O 1
ATOM 567 N N . THR A 1 71 ? 1.483 7.130 -4.956 1.00 95.69 71 THR A N 1
ATOM 568 C CA . THR A 1 71 ? 2.007 7.606 -3.678 1.00 95.69 71 THR A CA 1
ATOM 569 C C . THR A 1 71 ? 1.463 6.729 -2.553 1.00 95.69 71 THR A C 1
ATOM 571 O O . THR A 1 71 ? 0.252 6.591 -2.373 1.00 95.69 71 THR A O 1
ATOM 574 N N . ARG A 1 72 ? 2.358 6.130 -1.753 1.00 95.56 72 ARG A N 1
ATOM 575 C CA . ARG A 1 72 ? 1.966 5.212 -0.665 1.00 95.56 72 ARG A CA 1
ATOM 576 C C . ARG A 1 72 ? 1.077 5.834 0.392 1.00 95.56 72 ARG A C 1
ATOM 578 O O . ARG A 1 72 ? 0.242 5.130 0.943 1.00 95.56 72 ARG A O 1
ATOM 585 N N . GLU A 1 73 ? 1.269 7.114 0.674 1.00 97.19 73 GLU A N 1
ATOM 586 C CA . GLU A 1 73 ? 0.430 7.856 1.607 1.00 97.19 73 GLU A CA 1
ATOM 587 C C . GLU A 1 73 ? -1.044 7.837 1.168 1.00 97.19 73 GLU A C 1
ATOM 589 O O . GLU A 1 73 ? -1.925 7.562 1.981 1.00 97.19 73 GLU A O 1
ATOM 594 N N . VAL A 1 74 ? -1.294 8.032 -0.131 1.00 97.12 74 VAL A N 1
ATOM 595 C CA . VAL A 1 74 ? -2.636 8.021 -0.729 1.00 97.12 74 VAL A CA 1
ATOM 596 C C . VAL A 1 74 ? -3.182 6.595 -0.816 1.00 97.12 74 VAL A C 1
ATOM 598 O O . VAL A 1 74 ? -4.320 6.349 -0.426 1.00 97.12 74 VAL A O 1
ATOM 601 N N . PHE A 1 75 ? -2.361 5.642 -1.270 1.00 96.88 75 PHE A N 1
ATOM 602 C CA . PHE A 1 75 ? -2.759 4.236 -1.390 1.00 96.88 75 PHE A CA 1
ATOM 603 C C . PHE A 1 75 ? -3.140 3.612 -0.046 1.00 96.88 75 PHE A C 1
ATOM 605 O O . PHE A 1 75 ? -4.226 3.050 0.083 1.00 96.88 75 PHE A O 1
ATOM 612 N N . ASP A 1 76 ? -2.275 3.730 0.966 1.00 96.62 76 ASP A N 1
ATOM 613 C CA . ASP A 1 76 ? -2.536 3.153 2.286 1.00 96.62 76 ASP A CA 1
ATOM 614 C C . ASP A 1 76 ? -3.795 3.797 2.917 1.00 96.62 76 ASP A C 1
ATOM 616 O O . ASP A 1 76 ? -4.545 3.105 3.605 1.00 96.62 76 ASP A O 1
ATOM 620 N N . ASN A 1 77 ? -4.057 5.090 2.663 1.00 97.62 77 ASN A N 1
ATOM 621 C CA . ASN A 1 77 ? -5.270 5.770 3.129 1.00 97.62 77 ASN A CA 1
ATOM 622 C C . ASN A 1 77 ? -6.537 5.266 2.422 1.00 97.62 77 ASN A C 1
ATOM 624 O O . ASN A 1 77 ? -7.504 4.931 3.097 1.00 97.62 77 ASN A O 1
ATOM 628 N N . ALA A 1 78 ? -6.517 5.140 1.092 1.00 97.38 78 ALA A N 1
ATOM 629 C CA . ALA A 1 78 ? -7.668 4.657 0.325 1.00 97.38 78 ALA A CA 1
ATOM 630 C C . ALA A 1 78 ? -8.074 3.227 0.718 1.00 97.38 78 ALA A C 1
ATOM 632 O O . ALA A 1 78 ? -9.259 2.919 0.814 1.00 97.38 78 ALA A O 1
ATOM 633 N N . VAL A 1 79 ? -7.101 2.353 1.003 1.00 96.81 79 VAL A N 1
ATOM 634 C CA . VAL A 1 79 ? -7.381 0.992 1.495 1.00 96.81 79 VAL A CA 1
ATOM 635 C C . VAL A 1 79 ? -7.986 1.018 2.904 1.00 96.81 79 VAL A C 1
ATOM 637 O O . VAL A 1 79 ? -8.883 0.228 3.201 1.00 96.81 79 VAL A O 1
ATOM 640 N N . LEU A 1 80 ? -7.519 1.916 3.779 1.00 97.69 80 LEU A N 1
ATOM 641 C CA . LEU A 1 80 ? -8.075 2.061 5.126 1.00 97.69 80 LEU A CA 1
ATOM 642 C C . LEU A 1 80 ? -9.522 2.578 5.084 1.00 97.69 80 LEU A C 1
ATOM 644 O O . LEU A 1 80 ? -10.377 2.048 5.790 1.00 9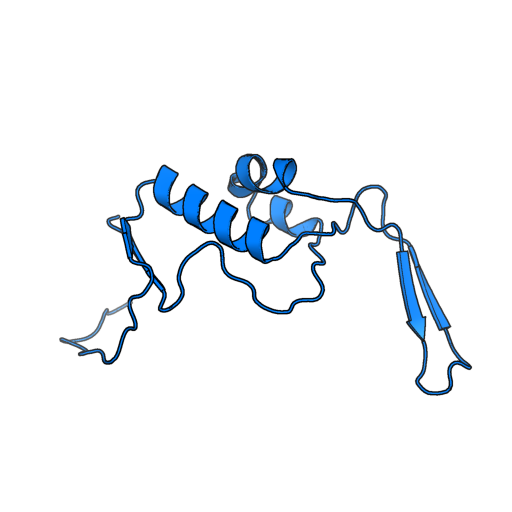7.69 80 LEU A O 1
ATOM 648 N N . GLU A 1 81 ? -9.803 3.564 4.231 1.00 96.56 81 GLU A N 1
ATOM 649 C CA . GLU A 1 81 ? -11.156 4.080 3.992 1.00 96.56 81 GLU A CA 1
ATOM 650 C C . GLU A 1 81 ? -12.075 2.991 3.425 1.00 96.56 81 GLU A C 1
ATOM 652 O O . GLU A 1 81 ? -13.163 2.783 3.958 1.00 96.56 81 GLU A O 1
ATOM 657 N N . ALA A 1 82 ? -11.600 2.207 2.450 1.00 97.00 82 ALA A N 1
ATOM 658 C CA . ALA A 1 82 ? -12.344 1.071 1.904 1.00 97.00 82 ALA A CA 1
ATOM 659 C C . ALA A 1 82 ? -12.736 0.047 2.983 1.00 97.00 82 ALA A C 1
ATOM 661 O O . ALA A 1 82 ? -13.849 -0.478 2.975 1.00 97.00 82 ALA A O 1
ATOM 662 N N . ALA A 1 83 ? -11.844 -0.223 3.944 1.00 96.94 83 ALA A N 1
ATOM 663 C CA . ALA A 1 83 ? -12.153 -1.097 5.075 1.00 96.94 83 ALA A CA 1
ATOM 664 C C . ALA A 1 83 ? -13.246 -0.500 5.982 1.00 96.94 83 ALA A C 1
ATOM 666 O O . ALA A 1 83 ? -14.147 -1.222 6.421 1.00 96.94 83 ALA A O 1
ATOM 667 N N . GLY A 1 84 ? -13.187 0.808 6.246 1.00 96.69 84 GLY A N 1
ATOM 668 C CA . GLY A 1 84 ? -14.209 1.528 7.008 1.00 96.69 84 GLY A CA 1
ATOM 669 C C . GLY A 1 84 ? -15.582 1.487 6.336 1.00 96.69 84 GLY A C 1
ATOM 670 O O . GLY A 1 84 ? -16.580 1.181 6.992 1.00 96.69 84 GLY A O 1
ATOM 671 N N . ASP A 1 85 ? -15.624 1.692 5.020 1.00 96.25 85 ASP A N 1
ATOM 672 C CA . ASP A 1 85 ? -16.853 1.682 4.217 1.00 96.25 85 ASP A CA 1
ATOM 673 C C . ASP A 1 85 ? -17.597 0.340 4.272 1.00 96.25 85 ASP A C 1
ATOM 675 O O . ASP A 1 85 ? -18.830 0.305 4.266 1.00 96.25 85 ASP A O 1
ATOM 679 N N . VAL A 1 86 ? -16.866 -0.776 4.375 1.00 95.50 86 VAL A N 1
ATOM 680 C CA . VAL A 1 86 ? -17.455 -2.122 4.516 1.00 95.50 86 VAL A CA 1
ATOM 681 C C . VAL A 1 86 ? -17.719 -2.524 5.975 1.00 95.50 86 VAL A C 1
ATOM 683 O O . VAL A 1 86 ? -18.127 -3.657 6.247 1.00 95.50 86 VAL A O 1
ATOM 686 N N . GLY A 1 87 ? -17.535 -1.596 6.919 1.00 97.12 87 GLY A N 1
ATOM 687 C CA . GLY A 1 87 ? -17.935 -1.739 8.319 1.00 97.12 87 GLY A CA 1
ATOM 688 C C . GLY A 1 87 ? -16.833 -2.184 9.281 1.00 97.12 87 GLY A C 1
ATOM 689 O O . GLY A 1 87 ? -17.157 -2.646 10.380 1.00 97.12 87 GLY A O 1
ATOM 690 N N . ALA A 1 88 ? -15.555 -2.076 8.904 1.00 98.06 88 ALA A N 1
ATOM 691 C CA . ALA A 1 88 ? -14.469 -2.218 9.869 1.00 98.06 88 ALA A CA 1
ATOM 692 C C . ALA A 1 88 ? -14.400 -0.984 10.783 1.00 98.06 88 ALA A C 1
ATOM 694 O O . ALA A 1 88 ? -14.463 0.156 10.328 1.00 98.06 88 ALA A O 1
ATOM 695 N N . GLU A 1 89 ? -14.234 -1.207 12.083 1.00 98.25 89 GLU A N 1
ATOM 696 C CA . GLU A 1 89 ? -13.895 -0.136 13.016 1.00 98.25 89 GLU A CA 1
ATOM 697 C C . GLU A 1 89 ? -12.405 0.206 12.875 1.00 98.25 89 GLU A C 1
ATOM 699 O O . GLU A 1 89 ? -11.575 -0.692 12.718 1.00 98.25 89 GLU A O 1
ATOM 704 N N . 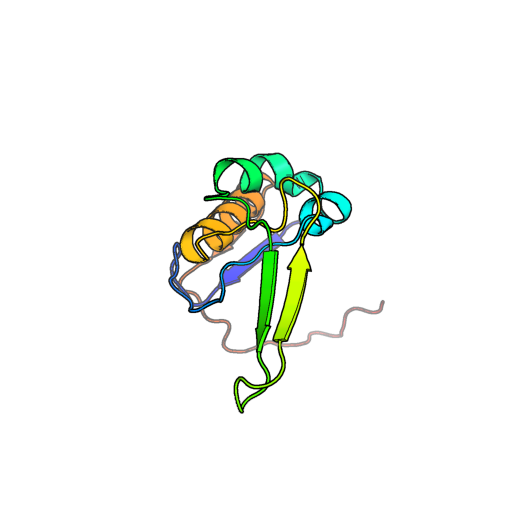ILE A 1 90 ? -12.057 1.493 12.915 1.00 98.19 90 ILE A N 1
ATOM 705 C CA . ILE A 1 90 ? -10.688 1.971 12.688 1.00 98.19 90 ILE A CA 1
ATOM 706 C C . ILE A 1 90 ? -10.189 2.706 13.935 1.00 98.19 90 ILE A C 1
ATOM 708 O O . ILE A 1 90 ? -10.737 3.735 14.325 1.00 98.19 90 ILE A O 1
ATOM 712 N N . MET A 1 91 ? -9.108 2.199 14.529 1.00 97.88 91 MET A N 1
ATOM 713 C CA . MET A 1 91 ? -8.385 2.816 15.641 1.00 97.88 91 MET A CA 1
ATOM 714 C C . MET A 1 91 ? -6.940 3.119 15.230 1.00 97.88 91 MET A C 1
ATOM 716 O O . MET A 1 91 ? -6.049 2.271 15.320 1.00 97.88 91 MET A O 1
ATOM 720 N N . THR A 1 92 ? -6.695 4.349 14.784 1.00 97.50 92 THR A N 1
ATOM 721 C CA . THR A 1 92 ? -5.343 4.857 14.500 1.00 97.50 92 THR A CA 1
ATOM 722 C C . THR A 1 92 ? -4.691 5.441 15.752 1.00 97.50 92 THR A C 1
ATOM 724 O O . THR A 1 92 ? -5.328 5.568 16.799 1.00 97.50 92 THR A O 1
ATOM 727 N N . GLU A 1 93 ? -3.408 5.800 15.658 1.00 97.62 93 GLU A N 1
ATOM 728 C CA . GLU A 1 93 ? -2.622 6.342 16.783 1.00 97.62 93 GLU A CA 1
ATOM 729 C C . GLU A 1 93 ? -2.634 5.432 18.029 1.00 97.62 93 GLU A C 1
ATOM 731 O O . GLU A 1 93 ? -2.378 5.866 19.151 1.00 97.62 93 GLU A O 1
ATOM 736 N N . THR A 1 94 ? -2.901 4.138 17.827 1.00 97.81 94 THR A N 1
ATOM 737 C CA . THR A 1 94 ? -3.088 3.147 18.884 1.00 97.81 94 THR A CA 1
ATOM 738 C C . THR A 1 94 ? -2.109 2.004 18.674 1.00 97.81 94 THR A C 1
ATOM 740 O O . THR A 1 94 ? -2.162 1.262 17.697 1.00 97.81 94 THR A O 1
ATOM 743 N N . ARG A 1 95 ? -1.164 1.848 19.600 1.00 97.00 95 ARG A N 1
ATOM 744 C CA . ARG A 1 95 ? -0.189 0.756 19.558 1.00 97.00 95 ARG A CA 1
ATOM 745 C C . ARG A 1 95 ? -0.692 -0.417 20.390 1.00 97.00 95 ARG A C 1
ATOM 747 O O . ARG A 1 95 ? -0.865 -0.274 21.594 1.00 97.00 95 ARG A O 1
ATOM 754 N N . VAL A 1 96 ? -0.800 -1.591 19.774 1.00 96.75 96 VAL A N 1
ATOM 755 C CA . VAL A 1 96 ? -0.919 -2.855 20.514 1.00 96.75 96 VAL A CA 1
ATOM 756 C C . VAL A 1 96 ? 0.392 -3.100 21.267 1.00 96.75 96 VAL A C 1
ATOM 758 O O . VAL A 1 96 ? 1.458 -3.155 20.649 1.00 96.75 96 VAL A O 1
ATOM 761 N N . SER A 1 97 ? 0.325 -3.178 22.596 1.00 96.69 97 SER A N 1
ATOM 762 C CA . SER A 1 97 ? 1.495 -3.363 23.464 1.00 96.69 97 SER A CA 1
ATOM 763 C C . SER A 1 97 ? 1.686 -4.798 23.945 1.00 96.69 97 SER A C 1
ATOM 765 O O . SER A 1 97 ? 2.811 -5.156 24.277 1.00 96.69 97 SER A O 1
ATOM 767 N N . ASP A 1 98 ? 0.615 -5.590 24.001 1.00 95.06 98 ASP A N 1
ATOM 768 C CA . ASP A 1 98 ? 0.631 -6.962 24.511 1.00 95.06 98 ASP A CA 1
ATOM 769 C C . ASP A 1 98 ? -0.565 -7.768 23.967 1.00 95.06 98 ASP A C 1
ATOM 771 O O . ASP A 1 98 ? -1.485 -7.187 23.380 1.00 95.06 98 ASP A O 1
ATOM 775 N N . PHE A 1 99 ? -0.561 -9.088 24.159 1.00 91.19 99 PHE A N 1
ATOM 776 C CA . PHE A 1 99 ? -1.694 -9.973 23.879 1.00 91.19 99 PHE A CA 1
ATOM 777 C C . PHE A 1 99 ? -1.777 -11.108 24.914 1.00 91.19 99 PHE A C 1
ATOM 779 O O . PHE A 1 99 ? -0.764 -11.637 25.361 1.00 91.19 99 PHE A O 1
ATOM 786 N N . GLU A 1 100 ? -2.993 -11.551 25.240 1.00 91.75 100 GLU A N 1
ATOM 787 C CA . GLU A 1 100 ? -3.228 -12.719 26.097 1.00 91.75 100 GLU A CA 1
ATOM 788 C C . GLU A 1 100 ? -3.988 -13.805 25.326 1.00 91.75 100 GLU A C 1
ATOM 790 O O . GLU A 1 100 ? -5.043 -13.556 24.737 1.00 91.75 100 GLU A O 1
ATOM 795 N N . PHE A 1 101 ? -3.466 -15.034 25.331 1.00 86.31 101 PHE A N 1
ATOM 796 C CA . PHE A 1 101 ? -4.136 -16.186 24.728 1.00 86.31 101 PHE A CA 1
ATOM 797 C C . PHE A 1 101 ? -5.007 -16.913 25.758 1.00 86.31 101 PHE A C 1
ATOM 799 O O . PHE A 1 101 ? -4.505 -17.679 26.577 1.00 86.31 101 PHE A O 1
ATOM 806 N N . ASN A 1 102 ? -6.327 -16.761 25.659 1.00 82.00 102 ASN A N 1
ATOM 807 C CA . ASN A 1 102 ? -7.285 -17.453 26.528 1.00 82.00 102 ASN A CA 1
ATOM 808 C C . ASN A 1 102 ? -7.817 -18.74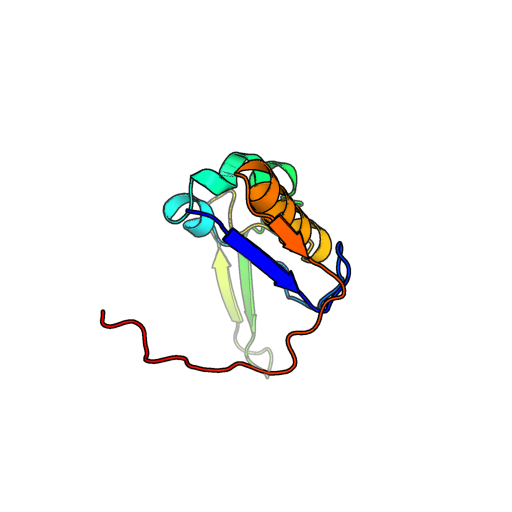8 25.889 1.00 82.00 102 ASN A C 1
ATOM 810 O O . ASN A 1 102 ? -8.993 -18.848 25.551 1.00 82.00 102 ASN A O 1
ATOM 814 N N . GLY A 1 103 ? -6.942 -19.745 25.715 1.00 70.44 103 GLY A N 1
ATOM 815 C CA . GLY A 1 103 ? -7.342 -21.119 25.358 1.00 70.44 103 GLY A CA 1
ATOM 816 C C . GLY A 1 103 ? -7.275 -21.508 23.875 1.00 70.44 103 GLY A C 1
ATOM 817 O O . GLY A 1 103 ? -7.551 -22.659 23.556 1.00 70.44 103 GLY A O 1
ATOM 818 N N . GLY A 1 104 ? -6.834 -20.602 22.994 1.00 64.12 104 GLY A N 1
ATOM 819 C CA . GLY A 1 104 ? -6.545 -20.885 21.582 1.00 64.12 104 GLY A CA 1
ATOM 820 C C . GLY A 1 104 ? -7.784 -21.049 20.690 1.00 64.12 104 GLY A C 1
ATOM 821 O O . GLY A 1 104 ? -8.808 -21.594 21.089 1.00 64.12 104 GLY A O 1
ATOM 822 N N . VAL A 1 105 ? -7.683 -20.583 19.444 1.00 62.19 105 VAL A N 1
ATOM 823 C CA . VAL A 1 105 ? -8.636 -20.938 18.384 1.00 62.19 105 VAL A CA 1
ATOM 824 C C . VAL A 1 105 ? -8.227 -22.318 17.879 1.00 62.19 105 VAL A C 1
ATOM 826 O O . VAL A 1 105 ? -7.138 -22.471 17.329 1.00 62.19 105 VAL A O 1
ATOM 829 N N . THR A 1 106 ? -9.056 -23.336 18.101 1.00 54.38 106 THR A N 1
ATOM 830 C CA . THR A 1 106 ? -8.902 -24.613 17.395 1.00 54.38 106 THR A CA 1
ATOM 831 C C . THR A 1 106 ? -9.367 -24.382 15.961 1.00 54.38 106 THR A C 1
ATOM 833 O O . THR A 1 106 ? -10.513 -23.980 15.758 1.00 54.38 106 THR A O 1
ATOM 836 N N . VAL A 1 107 ? -8.458 -24.542 14.997 1.00 49.78 107 VAL A N 1
ATOM 837 C CA . VAL A 1 107 ? -8.767 -24.495 13.558 1.00 49.78 107 VAL A CA 1
ATOM 838 C C . VAL A 1 107 ? -9.272 -25.857 13.112 1.00 49.78 107 VAL A C 1
ATOM 840 O O . VAL A 1 107 ? -8.643 -26.860 13.524 1.00 49.78 107 VAL A O 1
#

Organism: NCBI:txid408172

Solvent-accessible surface area (backbone atoms only — not comparable to full-atom values): 6715 Å² total; per-residue (Å²): 136,90,47,77,48,73,36,57,55,57,82,69,44,89,61,97,72,89,34,75,44,59,67,60,53,48,78,77,41,54,88,46,43,83,57,46,62,82,60,53,75,44,62,41,60,63,51,78,48,64,43,99,83,63,80,47,73,48,80,44,76,45,66,91,80,23,38,29,36,38,56,52,32,58,51,58,38,40,54,51,50,53,41,40,76,77,63,33,44,80,40,58,63,35,69,86,86,78,86,82,83,89,80,70,86,86,128

Nearest PDB structures (foldseek):
  7koe-assembly1_G  TM=7.109E-01  e=3.731E-05  Thermotoga maritima MSB8
  7cp7-assembly1_A  TM=6.856E-01  e=1.993E-03  Aspergillus fumigatus Z5
  5x6q-assembly1_A  TM=5.928E-01  e=9.729E-04  Pseudomonas fluorescens
  5x6p-assembly2_B  TM=5.770E-01  e=4.085E-03  Pseudomonas fluorescens
  5xgv-assembly1_B-2  TM=6.830E-01  e=4.562E-02  Streptomyces rugosporus

pLDDT: mean 92.64, std 8.47, range [49.78, 98.25]